Protein 2AWF (pdb70)

CATH classification: 3.10.110.10

B-factor: mean 49.81, std 14.08, range [24.81, 93.18]

Secondary structure (DSSP, 8-state):
-PPPTTHHHHHHHHHHHHHS--TTEEEEESSTT-TTEEEEEEEPPTTSTTTT-EEEEEEE--TTTTSS--EEEE-S----TTB-TT-BB--GGGS---TTS--TT--HHHHHHHHHHHHS--

Radius of gyration: 14.14 Å; Cα contacts (8 Å, |Δi|>4): 198; chains: 1; bounding box: 36×32×32 Å

InterPro domains:
  IPR000608 Ubiquitin-conjugating (UBC), catalytic core domain [PF00179] (10-160)
  IPR000608 Ubiquitin-conjugating (UBC), catalytic core domain [PS50127] (5-166)
  IPR016135 Ubiquitin-conjugating enzyme/RWD-like [G3DSA:3.10.110.10] (4-167)
  IPR016135 Ubiquitin-conjugating enzyme/RWD-like [SSF54495] (8-164)
  IPR023313 Ubiquitin-conjugating enzyme, active site [PS00183] (79-94)
  IPR050113 Ubiquitin-conjugating enzyme E2-like [PTHR24067] (7-165)

Foldseek 3Di:
DDDLPCQVVLVVLLVVCVVPPDPFKDKDAPDPVDSFKMKMKGAQDPPFPRHVHIWIKIWGHDSPPPVAGTWIFTPPDDDAPQADPRRTGRAQCRDDDVSNHPDRPDGVVSVVVRVNVRSVPD

Nearest PDB structures (foldseek):
  2awf-assembly1_A  TM=1.008E+00  e=8.455E-27  Homo sapiens
  6d68-assembly1_A  TM=9.525E-01  e=4.575E-20  Homo sapiens
  5knl-assembly2_F  TM=9.518E-01  e=1.415E-16  Schizosaccharomyces pombe 972h-
  4jqu-assembly1_A  TM=9.405E-01  e=3.481E-14  Saccharomyces cerevisiae S288C
  4lad-assembly1_A  TM=9.567E-01  e=7.440E-14  Homo sapiens

Structure (mmCIF, N/CA/C/O backbone):
data_2AWF
#
_entry.id   2AWF
#
_cell.length_a   59.444
_cell.length_b   59.444
_cell.length_c   186.812
_cell.angle_alpha   90.00
_cell.angle_beta   90.00
_cell.angle_gamma   120.00
#
_symmetry.space_group_name_H-M   'P 61 2 2'
#
loop_
_entity.id
_entity.type
_entity.pdbx_description
1 polymer 'Ubiquitin-conjugating enzyme E2 G1'
2 water water
#
loop_
_atom_site.group_PDB
_atom_site.id
_atom_site.type_symbol
_atom_site.label_atom_id
_atom_site.label_alt_id
_atom_site.label_comp_id
_atom_site.label_asym_id
_atom_site.label_entity_id
_atom_site.label_seq_id
_atom_site.pdbx_PDB_ins_code
_atom_site.Cartn_x
_atom_site.Cartn_y
_atom_site.Cartn_z
_atom_site.occupancy
_atom_site.B_iso_or_equiv
_atom_site.auth_seq_id
_atom_site.auth_comp_id
_atom_site.auth_asym_id
_atom_site.auth_atom_id
_atom_site.pdbx_PDB_model_num
ATOM 1 N N . GLY A 1 13 ? 18.838 39.032 -4.507 1.00 72.30 1 GLY A N 1
ATOM 2 C CA . GLY A 1 13 ? 17.765 38.161 -3.940 1.00 71.83 1 GLY A CA 1
ATOM 3 C C . GLY A 1 13 ? 17.858 36.718 -4.414 1.00 70.40 1 GLY A C 1
ATOM 4 O O . GLY A 1 13 ? 17.568 36.424 -5.576 1.00 71.64 1 GLY A O 1
ATOM 5 N N . LEU A 1 14 ? 18.267 35.816 -3.521 1.00 67.93 2 LEU A N 1
ATOM 6 C CA . LEU A 1 14 ? 18.260 34.381 -3.829 1.00 64.58 2 LEU A CA 1
ATOM 7 C C . LEU A 1 14 ? 17.021 33.705 -3.190 1.00 62.19 2 LEU A C 1
ATOM 8 O O . LEU A 1 14 ? 16.865 33.712 -1.964 1.00 62.27 2 LEU A O 1
ATOM 13 N N . VAL A 1 15 ? 16.145 33.152 -4.032 1.00 56.03 3 VAL A N 1
ATOM 14 C CA . VAL A 1 15 ? 14.873 32.542 -3.602 1.00 49.58 3 VAL A CA 1
ATOM 15 C C . VAL A 1 15 ? 15.045 31.076 -3.168 1.00 45.57 3 VAL A C 1
ATOM 16 O O . VAL A 1 15 ? 15.496 30.249 -3.967 1.00 44.19 3 VAL A O 1
ATOM 20 N N . PRO A 1 16 ? 14.665 30.733 -1.919 1.00 42.87 4 PRO A N 1
ATOM 21 C CA . PRO A 1 16 ? 14.730 29.331 -1.511 1.00 39.15 4 PRO A CA 1
ATOM 22 C C . PRO A 1 16 ? 13.915 28.471 -2.470 1.00 39.96 4 PRO A C 1
ATOM 23 O O . PRO A 1 16 ? 12.855 28.888 -2.937 1.00 40.91 4 PRO A O 1
ATOM 27 N N . ARG A 1 17 ? 14.420 27.293 -2.769 1.00 40.91 5 ARG A N 1
ATOM 28 C CA . ARG A 1 17 ? 13.941 26.498 -3.893 1.00 45.21 5 ARG A CA 1
ATOM 29 C C . ARG A 1 17 ? 12.462 26.116 -3.722 1.00 47.27 5 ARG A C 1
ATOM 30 O O . ARG A 1 17 ? 11.682 26.208 -4.682 1.00 47.83 5 ARG A O 1
ATOM 38 N N . GLY A 1 18 ? 12.084 25.729 -2.500 1.00 44.54 6 GLY A N 1
ATOM 39 C CA . GLY A 1 18 ? 10.737 25.233 -2.219 1.00 45.60 6 GLY A CA 1
ATOM 40 C C . GLY A 1 18 ? 9.660 26.318 -2.226 1.00 46.98 6 GLY A C 1
ATOM 41 O O . GLY A 1 18 ? 8.483 26.015 -1.989 1.00 44.53 6 GLY A O 1
ATOM 42 N N . SER A 1 19 ? 10.058 27.568 -2.524 1.00 44.84 7 SER A N 1
ATOM 43 C CA . SER A 1 19 ? 9.180 28.745 -2.438 1.00 43.91 7 SER A CA 1
ATOM 44 C C . SER A 1 19 ? 7.994 28.624 -3.360 1.00 44.03 7 SER A C 1
ATOM 45 O O . SER A 1 19 ? 6.877 29.008 -2.985 1.00 41.58 7 SER A O 1
ATOM 48 N N . LEU A 1 20 ? 8.244 28.139 -4.573 1.00 42.22 8 LEU A N 1
ATOM 49 C CA . LEU A 1 20 ? 7.186 28.041 -5.586 1.00 46.21 8 LEU A CA 1
ATOM 50 C C . LEU A 1 20 ? 6.158 27.009 -5.139 1.00 43.42 8 LEU A C 1
ATOM 51 O O . LEU A 1 20 ? 4.973 27.259 -5.259 1.00 44.01 8 LEU A O 1
ATOM 56 N N . LEU A 1 21 ? 6.629 25.878 -4.612 1.00 41.23 9 LEU A N 1
ATOM 57 C CA . LEU A 1 21 ? 5.751 24.821 -4.080 1.00 44.36 9 LEU A CA 1
ATOM 58 C C . LEU A 1 21 ? 4.853 25.347 -2.976 1.00 41.97 9 LEU A C 1
ATOM 59 O O . LEU A 1 21 ? 3.647 25.152 -3.016 1.00 41.39 9 LEU A O 1
ATOM 64 N N . LEU A 1 22 ? 5.479 25.989 -1.988 1.00 40.11 10 LEU A N 1
ATOM 65 C CA . LEU A 1 22 ? 4.799 26.553 -0.829 1.00 38.08 10 LEU A CA 1
ATOM 66 C C . LEU A 1 22 ? 3.802 27.627 -1.215 1.00 39.84 10 LEU A C 1
ATOM 67 O O . LEU A 1 22 ? 2.699 27.649 -0.667 1.00 38.65 10 LEU A O 1
ATOM 72 N N . ARG A 1 23 ? 4.178 28.527 -2.128 1.00 38.09 11 ARG A N 1
ATOM 73 C CA . ARG A 1 23 ? 3.256 29.539 -2.623 1.00 42.78 11 ARG A CA 1
ATOM 74 C C . ARG A 1 23 ? 2.052 28.889 -3.306 1.00 42.11 11 ARG A C 1
ATOM 75 O O . ARG A 1 23 ? 0.928 29.368 -3.143 1.00 39.83 11 ARG A O 1
ATOM 83 N N . ARG A 1 24 ? 2.286 27.826 -4.086 1.00 41.18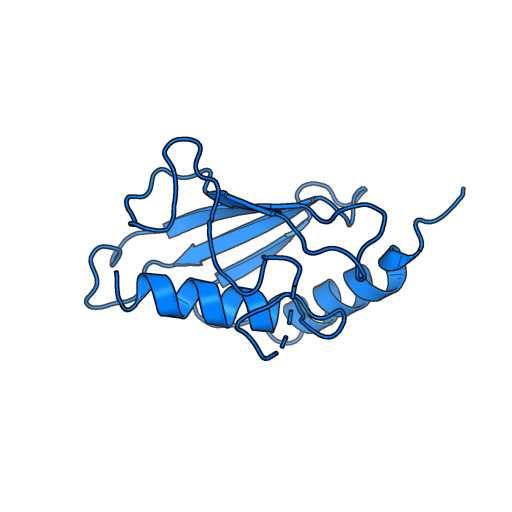 12 ARG A N 1
ATOM 84 C CA . ARG A 1 24 ? 1.176 27.167 -4.796 1.00 44.92 12 ARG A CA 1
ATOM 85 C C . ARG A 1 24 ? 0.225 26.550 -3.781 1.00 44.51 12 ARG A C 1
ATOM 86 O O . ARG A 1 24 ? -0.981 26.750 -3.875 1.00 42.89 12 ARG A O 1
ATOM 94 N N . GLN A 1 25 ? 0.781 25.839 -2.792 1.00 42.89 13 GLN A N 1
ATOM 95 C CA . GLN A 1 25 ? -0.022 25.258 -1.714 1.00 42.55 13 GLN A CA 1
ATOM 96 C C . GLN A 1 25 ? -0.833 26.281 -0.960 1.00 41.15 13 GLN A C 1
ATOM 97 O O . GLN A 1 25 ? -2.016 26.093 -0.694 1.00 43.50 13 GLN A O 1
ATOM 103 N N . LEU A 1 26 ? -0.203 27.372 -0.589 1.00 39.84 14 LEU A N 1
ATOM 104 C CA . LEU A 1 26 ? -0.903 28.423 0.119 1.00 43.84 14 LEU A CA 1
ATOM 105 C C . LEU A 1 26 ? -2.090 28.938 -0.731 1.00 44.95 14 LEU A C 1
ATOM 106 O O . LEU A 1 26 ? -3.209 29.062 -0.226 1.00 44.12 14 LEU A O 1
ATOM 111 N N . ALA A 1 27 ? -1.844 29.205 -2.015 1.00 43.53 15 ALA A N 1
ATOM 112 C CA . ALA A 1 27 ? -2.900 29.671 -2.921 1.00 46.68 15 ALA A CA 1
ATOM 113 C C . ALA A 1 27 ? -3.992 28.618 -3.125 1.00 47.83 15 ALA A C 1
ATOM 114 O O . ALA A 1 27 ? -5.174 28.954 -3.084 1.00 49.76 15 ALA A O 1
ATOM 116 N N . GLU A 1 28 ? -3.608 27.362 -3.337 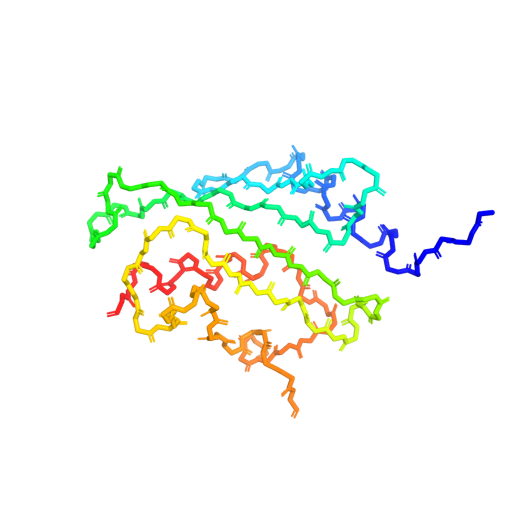1.00 46.71 16 GLU A N 1
ATOM 117 C CA . GLU A 1 28 ? -4.573 26.291 -3.502 1.00 51.75 16 GLU A CA 1
ATOM 118 C C . GLU A 1 28 ? -5.459 26.212 -2.258 1.00 51.90 16 GLU A C 1
ATOM 119 O O . GLU A 1 28 ? -6.683 26.160 -2.395 1.00 53.11 16 GLU A O 1
ATOM 125 N N . LEU A 1 29 ? -4.850 26.273 -1.062 1.00 47.68 17 LEU A N 1
ATOM 126 C CA . LEU A 1 29 ? -5.575 26.294 0.215 1.00 48.07 17 LEU A CA 1
ATOM 127 C C . LEU A 1 29 ? -6.520 27.454 0.341 1.00 47.19 17 LEU A C 1
ATOM 128 O O . LEU A 1 29 ? -7.657 27.268 0.796 1.00 46.97 17 LEU A O 1
ATOM 133 N N . ASN A 1 30 ? -6.062 28.640 -0.051 1.00 44.82 18 ASN A N 1
ATOM 134 C CA . ASN A 1 30 ? -6.903 29.834 -0.008 1.00 47.44 18 ASN A CA 1
ATOM 135 C C . ASN A 1 30 ? -8.117 29.815 -0.960 1.00 49.36 18 ASN A C 1
ATOM 136 O O . ASN A 1 30 ? -9.156 30.416 -0.671 1.00 48.81 18 ASN A O 1
ATOM 141 N N . LYS A 1 31 ? -7.972 29.108 -2.077 1.00 49.79 19 LYS A N 1
ATOM 142 C CA . LYS A 1 31 ? -9.015 29.010 -3.096 1.00 51.87 19 LYS A CA 1
ATOM 143 C C . LYS A 1 31 ? -9.936 27.828 -2.844 1.00 50.34 19 LYS A C 1
ATOM 144 O O . LYS A 1 31 ? -11.032 27.752 -3.406 1.00 54.13 19 LYS A O 1
ATOM 150 N N . ASN A 1 32 ? -9.498 26.934 -1.969 1.00 46.25 20 ASN A N 1
ATOM 151 C CA . ASN A 1 32 ? -10.280 25.799 -1.519 1.00 46.27 20 ASN A CA 1
ATOM 152 C C . ASN A 1 32 ? -10.345 25.732 -0.007 1.00 44.89 20 ASN A C 1
ATOM 153 O O . ASN A 1 32 ? -9.867 24.779 0.583 1.00 45.33 20 ASN A O 1
ATOM 158 N N . PRO A 1 33 ? -11.004 26.709 0.625 1.00 46.52 21 PRO A N 1
ATOM 159 C CA . PRO A 1 33 ? -11.031 26.682 2.079 1.00 44.26 21 PRO A CA 1
ATOM 160 C C . PRO A 1 33 ? -11.731 25.426 2.623 1.00 44.97 21 PRO A C 1
ATOM 161 O O . PRO A 1 33 ? -12.666 24.861 2.012 1.00 42.29 21 PRO A O 1
ATOM 165 N N . VAL A 1 34 ? -11.243 24.985 3.770 1.00 41.20 22 VAL A N 1
ATOM 166 C CA . VAL A 1 34 ? -11.651 23.746 4.338 1.00 42.38 22 VAL A CA 1
ATOM 167 C C . VAL A 1 34 ? -12.368 23.971 5.654 1.00 43.33 22 VAL A C 1
ATOM 168 O O . VAL A 1 34 ? -12.035 24.893 6.421 1.00 43.85 22 VAL A O 1
ATOM 172 N N . GLU A 1 35 ? -13.353 23.131 5.926 1.00 39.82 23 GLU A N 1
ATOM 173 C CA . GLU A 1 35 ? -14.011 23.115 7.209 1.00 41.02 23 GLU A CA 1
ATOM 174 C C . GLU A 1 35 ? -13.043 22.690 8.333 1.00 42.61 23 GLU A C 1
ATOM 175 O O . GLU A 1 35 ? -12.342 21.687 8.228 1.00 41.80 23 GLU A O 1
ATOM 181 N N . GLY A 1 36 ? -13.009 23.442 9.423 1.00 43.97 24 GLY A N 1
ATOM 182 C CA . GLY A 1 36 ? -12.262 22.933 10.572 1.00 45.70 24 GLY A CA 1
ATOM 183 C C . GLY A 1 36 ? -10.803 23.374 10.719 1.00 43.57 24 GLY A C 1
ATOM 184 O O . GLY A 1 36 ?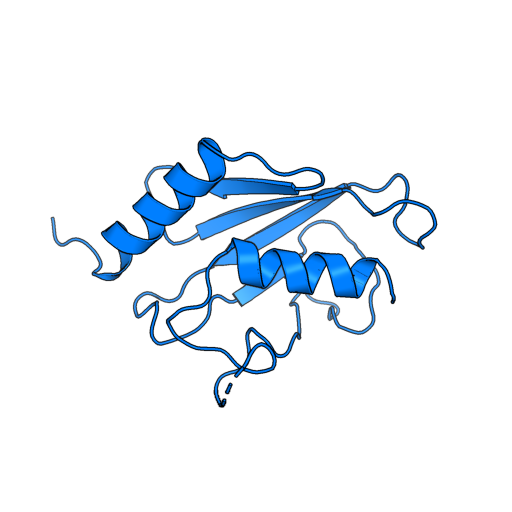 -10.172 23.053 11.729 1.00 41.41 24 GLY A O 1
ATOM 185 N N . PHE A 1 37 ? -10.269 24.083 9.733 1.00 39.17 25 PHE A N 1
ATOM 186 C CA . PHE A 1 37 ? -8.938 24.676 9.884 1.00 39.28 25 PHE A CA 1
ATOM 187 C C . PHE A 1 37 ? -8.735 25.804 8.917 1.00 38.07 25 PHE A C 1
ATOM 188 O O . PHE A 1 37 ? -9.386 25.813 7.884 1.00 33.86 25 PHE A O 1
ATOM 196 N N . SER A 1 38 ? -7.880 26.776 9.293 1.00 31.87 26 SER A N 1
ATOM 197 C CA . SER A 1 38 ? -7.319 27.768 8.367 1.00 32.72 26 SER A CA 1
ATOM 198 C C . SER A 1 38 ? -5.790 27.743 8.482 1.00 34.54 26 SER A C 1
ATOM 199 O O . SER A 1 38 ? -5.244 27.578 9.583 1.00 32.61 26 SER A O 1
ATOM 202 N N . ALA A 1 39 ? -5.120 27.955 7.356 1.00 33.77 27 ALA A N 1
ATOM 203 C CA . ALA A 1 39 ? -3.632 27.934 7.281 1.00 37.02 27 ALA A CA 1
ATOM 204 C C . ALA A 1 39 ? -3.200 29.216 6.635 1.00 37.90 27 ALA A C 1
ATOM 205 O O . ALA A 1 39 ? -3.876 29.716 5.732 1.00 38.04 27 ALA A O 1
ATOM 207 N N . GLY A 1 40 ? -2.122 29.799 7.154 1.00 35.01 28 GLY A N 1
ATOM 208 C CA . GLY A 1 40 ? -1.546 30.981 6.543 1.00 38.94 28 GLY A CA 1
ATOM 209 C C . GLY A 1 40 ? -0.122 31.203 7.024 1.00 36.26 28 GLY A C 1
ATOM 210 O O . GLY A 1 40 ? 0.366 30.464 7.891 1.00 34.35 28 GLY A O 1
ATOM 211 N N . LEU A 1 41 ? 0.521 32.219 6.470 1.00 34.96 29 LEU A N 1
ATOM 212 C CA . LEU A 1 41 ? 1.861 32.618 6.919 1.00 37.94 29 LEU A CA 1
ATOM 213 C C . LEU A 1 41 ? 1.803 33.446 8.192 1.00 40.51 29 LEU A C 1
ATOM 214 O O . LEU A 1 41 ? 0.898 34.276 8.371 1.00 41.97 29 LEU A O 1
ATOM 219 N N . ILE A 1 42 ? 2.755 33.212 9.086 1.00 39.21 30 ILE A N 1
ATOM 220 C CA . ILE A 1 42 ? 2.852 34.018 10.294 1.00 42.34 30 ILE A CA 1
ATOM 221 C C . ILE A 1 42 ? 3.277 35.420 9.829 1.00 48.59 30 ILE A C 1
ATOM 222 O O . ILE A 1 42 ? 2.794 36.438 10.342 1.00 49.04 30 ILE A O 1
ATOM 227 N N . ASP A 1 43 ? 4.142 35.454 8.813 1.00 49.28 31 ASP A N 1
ATOM 228 C CA . ASP A 1 43 ? 4.748 36.688 8.315 1.00 52.82 31 ASP A CA 1
ATOM 229 C C . ASP A 1 43 ? 4.810 36.581 6.797 1.00 52.43 31 ASP A C 1
ATOM 230 O O . ASP A 1 43 ? 5.415 35.649 6.279 1.00 51.37 31 ASP A O 1
ATOM 235 N N . ASP A 1 44 ? 4.184 37.505 6.075 1.00 53.22 32 ASP A N 1
ATOM 236 C CA . ASP A 1 44 ? 4.168 37.429 4.598 1.00 57.97 32 ASP A CA 1
ATOM 237 C C . ASP A 1 44 ? 5.543 37.375 3.927 1.00 57.68 32 ASP A C 1
ATOM 238 O O . ASP A 1 44 ? 5.660 36.952 2.778 1.00 58.09 32 ASP A O 1
ATOM 243 N N . ASN A 1 45 ? 6.571 37.811 4.647 1.00 58.71 33 ASN A N 1
ATOM 244 C CA . ASN A 1 45 ? 7.937 37.805 4.155 1.00 60.06 33 ASN A CA 1
ATOM 245 C C . ASN A 1 45 ? 8.487 36.407 4.118 1.00 58.81 33 ASN A C 1
ATOM 246 O O . ASN A 1 45 ? 9.536 36.177 3.511 1.00 58.40 33 ASN A O 1
ATOM 251 N N . ASP A 1 46 ? 7.791 35.473 4.777 1.00 54.12 34 ASP A N 1
ATOM 252 C CA . ASP A 1 46 ? 8.387 34.174 5.069 1.00 49.01 34 ASP A CA 1
ATOM 253 C C . ASP A 1 46 ? 7.486 32.971 4.832 1.00 46.52 34 ASP A C 1
ATOM 254 O O . ASP A 1 46 ? 6.622 32.675 5.650 1.00 40.91 34 ASP A O 1
ATOM 259 N N . LEU A 1 47 ? 7.747 32.273 3.730 1.00 39.96 35 LEU A N 1
ATOM 260 C CA . LEU A 1 47 ? 6.916 31.210 3.251 1.00 39.10 35 LEU A CA 1
ATOM 261 C C . LEU A 1 47 ? 7.098 29.939 4.051 1.00 36.37 35 LEU A C 1
ATOM 262 O O . LEU A 1 47 ? 6.331 28.991 3.873 1.00 34.34 35 LEU A O 1
ATOM 267 N N . TYR A 1 48 ? 8.130 29.903 4.907 1.00 32.79 36 TYR A N 1
ATOM 268 C CA . TYR A 1 48 ? 8.555 28.668 5.601 1.00 33.11 36 TYR A CA 1
ATOM 269 C C . TYR A 1 48 ? 7.937 28.485 7.005 1.00 33.86 36 TYR A C 1
ATOM 270 O O . TYR A 1 48 ? 8.029 27.408 7.597 1.00 33.56 36 TYR A O 1
ATOM 279 N N . ARG A 1 49 ? 7.285 29.539 7.491 1.00 33.33 37 ARG A N 1
ATOM 280 C CA . ARG A 1 49 ? 6.751 29.564 8.855 1.00 38.70 37 ARG A CA 1
ATOM 281 C C . ARG A 1 49 ? 5.233 29.824 8.798 1.00 35.68 37 ARG A C 1
ATOM 282 O O . ARG A 1 49 ? 4.790 30.964 8.619 1.00 32.68 37 ARG A O 1
ATOM 290 N N . TRP A 1 50 ? 4.456 28.743 8.910 1.00 32.56 38 TRP A N 1
ATOM 291 C CA . TRP A 1 50 ? 3.017 28.824 8.778 1.00 31.13 38 TRP A CA 1
ATOM 292 C C . TRP A 1 50 ? 2.367 28.721 10.129 1.00 30.38 38 TRP A C 1
ATOM 293 O O . TRP A 1 50 ? 2.939 28.152 11.062 1.00 29.05 38 TRP A O 1
ATOM 304 N N . GLU A 1 51 ? 1.139 29.211 10.215 1.00 28.97 39 GLU A N 1
ATOM 305 C CA . GLU A 1 51 ? 0.334 28.921 11.388 1.00 31.62 39 GLU A CA 1
ATOM 306 C C . GLU A 1 51 ? -0.953 28.287 10.883 1.00 30.17 39 GLU A C 1
ATOM 307 O O . GLU A 1 51 ? -1.415 28.597 9.792 1.00 29.40 39 GLU A O 1
ATOM 313 N N . VAL A 1 52 ? -1.498 27.376 11.668 1.00 31.35 40 VAL A N 1
ATOM 314 C CA . VAL A 1 52 ? -2.709 26.657 11.292 1.00 31.40 40 VAL A CA 1
ATOM 315 C C . VAL A 1 52 ? -3.660 26.826 12.475 1.00 29.66 40 VAL A C 1
ATOM 316 O O . VAL A 1 52 ? -3.251 26.657 13.634 1.00 28.48 40 VAL A O 1
ATOM 320 N N . LEU A 1 53 ? -4.889 27.223 12.199 1.00 28.51 41 LEU A N 1
ATOM 321 C CA . LEU A 1 53 ? -5.898 27.294 13.252 1.00 26.96 41 LEU A CA 1
ATOM 322 C C . LEU A 1 53 ? -6.776 26.067 13.114 1.00 27.13 41 LEU A C 1
ATOM 323 O O . LEU A 1 53 ? -7.287 25.791 12.039 1.00 28.22 41 LEU A O 1
ATOM 328 N N . ILE A 1 54 ? -7.014 25.370 14.195 1.00 26.99 42 ILE A N 1
ATOM 329 C CA . ILE A 1 54 ? -7.741 24.095 14.100 1.00 30.15 42 ILE A CA 1
ATOM 330 C C . ILE A 1 54 ? -8.926 24.078 15.067 1.00 30.56 42 ILE A C 1
ATOM 331 O O . ILE A 1 54 ? -8.759 24.338 16.257 1.00 28.58 42 ILE A O 1
ATOM 336 N N . ILE A 1 55 ? -10.106 23.763 14.565 1.00 32.06 43 ILE A N 1
ATOM 337 C CA . ILE A 1 55 ? -11.305 23.651 15.400 1.00 36.14 43 ILE A CA 1
ATOM 338 C C . ILE A 1 55 ? -11.350 22.258 15.984 1.00 37.83 43 ILE A C 1
ATOM 339 O O . ILE A 1 55 ? -11.235 21.269 15.246 1.00 37.38 43 ILE A O 1
ATOM 344 N N . GLY A 1 56 ? -11.531 22.177 17.300 1.00 36.33 44 GLY A N 1
ATOM 345 C CA . GLY A 1 56 ? -11.722 20.909 17.978 1.00 39.86 44 GLY A CA 1
ATOM 346 C C . GLY A 1 56 ? -12.979 20.212 17.416 1.00 43.23 44 GLY A C 1
ATOM 347 O O . GLY A 1 56 ? -14.054 20.830 17.339 1.00 40.80 44 GLY A O 1
ATOM 348 N N . PRO A 1 57 ? -12.834 18.953 16.963 1.00 43.48 45 PRO A N 1
ATOM 349 C CA . PRO A 1 57 ? -13.960 18.231 16.322 1.00 47.67 45 PRO A CA 1
ATOM 350 C C . PRO A 1 57 ? -15.121 17.937 17.282 1.00 48.86 45 PRO A C 1
ATOM 351 O O . PRO A 1 57 ? -14.898 17.745 18.485 1.00 45.00 45 PRO A O 1
ATOM 355 N N . PRO A 1 58 ? -16.366 17.929 16.767 1.00 54.55 46 PRO A N 1
ATOM 356 C CA . PRO A 1 58 ? -17.523 17.571 17.615 1.00 56.76 46 PRO A CA 1
ATOM 357 C C . PRO A 1 58 ? -17.457 16.148 18.232 1.00 58.49 46 PRO A C 1
ATOM 358 O O . PRO A 1 58 ? -16.762 15.271 17.721 1.00 58.45 46 PRO A O 1
ATOM 362 N N . ASP A 1 59 ? -18.134 15.964 19.365 1.00 60.98 47 ASP A N 1
ATOM 363 C CA . ASP A 1 59 ? -18.176 14.683 20.084 1.00 62.72 47 ASP A CA 1
ATOM 364 C C . ASP A 1 59 ? -16.779 14.113 20.378 1.00 61.29 47 ASP A C 1
ATOM 365 O O . ASP A 1 59 ? -16.571 12.889 20.349 1.00 61.38 47 ASP A O 1
ATOM 370 N N . THR A 1 60 ? -15.830 15.013 20.657 1.00 58.02 48 THR A N 1
ATOM 371 C CA . THR A 1 60 ? -14.513 14.626 21.139 1.00 53.75 48 THR A CA 1
ATOM 372 C C . THR A 1 60 ? -14.174 15.430 22.375 1.00 52.97 48 THR A C 1
ATOM 373 O O . THR A 1 60 ? -14.844 16.386 22.709 1.00 53.54 48 THR A O 1
ATOM 377 N N . LEU A 1 61 ? -13.124 15.007 23.048 1.00 51.95 49 LEU A N 1
ATOM 378 C CA . LEU A 1 61 ? -12.410 15.776 24.055 1.00 52.52 49 LEU A CA 1
ATOM 379 C C . LEU A 1 61 ? -12.260 17.284 23.744 1.00 50.97 49 LEU A C 1
ATOM 380 O O . LEU A 1 61 ? -12.161 18.101 24.674 1.00 50.35 49 LEU A O 1
ATOM 385 N N . TYR A 1 62 ? -12.226 17.639 22.448 1.00 45.92 50 TYR A N 1
ATOM 386 C CA . TYR A 1 62 ? -11.761 18.972 21.997 1.00 42.67 50 TYR A CA 1
ATOM 387 C C . TYR A 1 62 ? -12.903 19.836 21.545 1.00 42.21 50 TYR A C 1
ATOM 388 O O . TYR A 1 62 ? -12.704 20.981 21.151 1.00 37.14 50 TYR A O 1
ATOM 397 N N . GLU A 1 63 ? -14.111 19.279 21.574 1.00 41.63 51 GLU A N 1
ATOM 398 C CA . GLU A 1 63 ? -15.245 20.009 21.086 1.00 43.05 51 GLU A CA 1
ATOM 399 C C . GLU A 1 63 ? -15.384 21.312 21.874 1.00 40.25 51 GLU A C 1
ATOM 400 O O . GLU A 1 63 ? -15.151 21.328 23.095 1.00 44.78 51 GLU A O 1
ATOM 406 N N . GLY A 1 64 ? -15.740 22.384 21.184 1.00 38.84 52 GLY A N 1
ATOM 407 C CA . GLY A 1 64 ? -15.752 23.730 21.775 1.00 43.34 52 GLY A CA 1
ATOM 408 C C . GLY A 1 64 ? -14.393 24.432 21.740 1.00 46.16 52 GLY A C 1
ATOM 409 O O . GLY A 1 64 ? -14.323 25.667 21.860 1.00 45.26 52 GLY A O 1
ATOM 410 N N . GLY A 1 65 ? -13.319 23.648 21.597 1.00 44.65 53 GLY A N 1
ATOM 411 C CA . GLY A 1 65 ? -11.952 24.186 21.500 1.00 41.33 53 GLY A CA 1
ATOM 412 C C . GLY A 1 65 ? -11.528 24.737 20.140 1.00 39.04 53 GLY A C 1
ATOM 413 O O . GLY A 1 65 ? -12.072 24.379 19.091 1.00 37.92 53 GLY A O 1
ATOM 414 N N . VAL A 1 66 ? -10.535 25.619 20.157 1.00 36.25 54 VAL A N 1
ATOM 415 C CA . VAL A 1 66 ? -9.926 26.132 18.940 1.00 34.38 54 VAL A CA 1
ATOM 416 C C . VAL A 1 66 ? -8.442 26.279 19.286 1.00 36.67 54 VAL A C 1
ATOM 417 O O . VAL A 1 66 ? -8.102 26.645 20.427 1.00 36.37 54 VAL A O 1
ATOM 421 N N . PHE A 1 67 ? -7.568 25.896 18.353 1.00 33.68 55 PHE A N 1
ATOM 422 C CA . PHE A 1 67 ? -6.137 25.683 18.661 1.00 32.63 55 PHE A CA 1
ATOM 423 C C . PHE A 1 67 ? -5.267 26.282 17.577 1.00 34.75 55 PHE A C 1
ATOM 424 O O . PHE A 1 67 ? -5.571 26.132 16.396 1.00 35.88 55 PHE A O 1
ATOM 432 N N . LYS A 1 68 ? -4.177 26.934 17.977 1.00 33.46 56 LYS A N 1
ATOM 433 C CA . LYS A 1 68 ? -3.185 27.452 17.028 1.00 32.79 56 LYS A CA 1
ATOM 434 C C . LYS A 1 68 ? -1.989 26.519 17.070 1.00 30.68 56 LYS A C 1
ATOM 435 O O . LYS A 1 68 ? -1.501 26.162 18.152 1.00 29.66 56 LYS A O 1
ATOM 441 N N . ALA A 1 69 ? -1.527 26.121 15.890 1.00 29.49 57 ALA A N 1
ATOM 442 C CA . ALA A 1 69 ? -0.276 25.333 15.799 1.00 29.61 57 ALA A CA 1
ATOM 443 C C . ALA A 1 69 ? 0.629 26.045 14.833 1.00 30.04 57 ALA A C 1
ATOM 444 O O . ALA A 1 69 ? 0.166 26.806 14.009 1.00 30.81 57 ALA A O 1
ATOM 446 N N . HIS A 1 70 ? 1.934 25.815 14.953 1.00 31.16 58 HIS A N 1
ATOM 447 C CA . HIS A 1 70 ? 2.881 26.371 13.981 1.00 31.49 58 HIS A CA 1
ATOM 448 C C . HIS A 1 70 ? 3.358 25.236 13.127 1.00 31.42 58 HIS A C 1
ATOM 449 O O . HIS A 1 70 ? 3.614 24.172 13.643 1.00 33.76 58 HIS A O 1
ATOM 456 N N . LEU A 1 71 ? 3.450 25.454 11.829 1.00 31.45 59 LEU A N 1
ATOM 457 C CA . LEU A 1 71 ? 3.941 24.412 10.908 1.00 33.31 59 LEU A CA 1
ATOM 458 C C . LEU A 1 71 ? 5.181 25.025 10.239 1.00 31.90 59 LEU A C 1
ATOM 459 O O . LEU A 1 71 ? 5.065 26.022 9.575 1.00 29.28 59 LEU A O 1
ATOM 464 N N . THR A 1 72 ? 6.363 24.467 10.487 1.00 32.80 60 THR A N 1
ATOM 465 C CA . THR A 1 72 ? 7.597 25.140 10.060 1.00 32.75 60 THR A CA 1
ATOM 466 C C . THR A 1 72 ? 8.334 24.243 9.075 1.00 31.78 60 THR A C 1
ATOM 467 O O . THR A 1 72 ? 8.655 23.091 9.396 1.00 32.29 60 THR A O 1
ATOM 471 N N . PHE A 1 73 ? 8.510 24.743 7.855 1.00 31.93 61 PHE A N 1
ATOM 472 C CA . PHE A 1 73 ? 9.098 23.944 6.789 1.00 33.09 61 PHE A CA 1
ATOM 473 C C . PHE A 1 73 ? 10.638 24.107 6.774 1.00 36.26 61 PHE A C 1
ATOM 474 O O . PHE A 1 73 ? 11.153 25.210 6.928 1.00 37.66 61 PHE A O 1
ATOM 482 N N . PRO A 1 74 ? 11.369 23.000 6.624 1.00 37.50 62 PRO A N 1
ATOM 483 C CA . PRO A 1 74 ? 12.847 23.064 6.528 1.00 39.95 62 PRO A CA 1
ATOM 484 C C . PRO A 1 74 ? 13.236 23.680 5.181 1.00 40.31 62 PRO A C 1
ATOM 485 O O . PRO A 1 74 ? 12.548 23.437 4.203 1.00 42.27 62 PRO A O 1
ATOM 489 N N . LYS A 1 75 ? 14.302 24.472 5.122 1.00 42.20 63 LYS A N 1
ATOM 490 C CA . LYS A 1 75 ? 14.760 25.072 3.853 1.00 41.71 63 LYS A CA 1
ATOM 491 C C . LYS A 1 75 ? 15.017 24.097 2.682 1.00 41.43 63 LYS A C 1
ATOM 492 O O . LYS A 1 75 ? 15.044 24.527 1.540 1.00 43.01 63 LYS A O 1
ATOM 498 N N . ASP A 1 76 ? 15.167 22.808 2.955 1.00 40.71 64 ASP A N 1
ATOM 499 C CA . ASP A 1 76 ? 15.230 21.803 1.897 1.00 45.29 64 ASP A CA 1
ATOM 500 C C . ASP A 1 76 ? 13.925 21.038 1.651 1.00 45.63 64 ASP A C 1
ATOM 501 O O . ASP A 1 76 ? 13.911 19.962 1.064 1.00 45.95 64 ASP A O 1
ATOM 506 N N . TYR A 1 77 ? 12.811 21.605 2.082 1.00 43.35 65 TYR A N 1
ATOM 507 C CA . TYR A 1 77 ? 11.520 21.090 1.692 1.00 40.71 65 TYR A CA 1
ATOM 508 C C . TYR A 1 77 ? 11.403 21.140 0.160 1.00 42.37 65 TYR A C 1
ATOM 509 O O . TYR A 1 77 ? 11.870 22.105 -0.436 1.00 41.92 65 TYR A O 1
ATOM 518 N N . PRO A 1 78 ? 10.726 20.146 -0.473 1.00 43.77 66 PRO A N 1
ATOM 519 C CA . PRO A 1 78 ? 9.957 19.018 0.109 1.00 41.97 66 PRO A CA 1
ATOM 520 C C . PRO A 1 78 ? 10.662 17.690 0.400 1.00 44.35 66 PRO A C 1
ATOM 521 O O . PRO A 1 78 ? 9.979 16.694 0.654 1.00 41.65 66 PRO A O 1
ATOM 525 N N . LEU A 1 79 ? 11.991 17.670 0.419 1.00 46.18 67 LEU A N 1
ATOM 526 C CA . LEU A 1 79 ? 12.698 16.422 0.672 1.00 49.99 67 LEU A CA 1
ATOM 527 C C . LEU A 1 79 ? 12.625 16.051 2.136 1.00 50.42 67 LEU A C 1
ATOM 528 O O . LEU A 1 79 ? 12.645 14.876 2.478 1.00 52.68 67 LEU A O 1
ATOM 533 N N . ARG A 1 80 ? 12.575 17.056 3.003 1.00 49.80 68 ARG A N 1
ATOM 534 C CA . ARG A 1 80 ? 12.380 16.834 4.431 1.00 49.66 68 ARG A CA 1
ATOM 535 C C . ARG A 1 80 ? 10.997 17.385 4.864 1.00 48.16 68 ARG A C 1
ATOM 536 O O . ARG A 1 80 ? 10.507 18.368 4.280 1.00 45.60 68 ARG A O 1
ATOM 544 N N . PRO A 1 81 ? 10.355 16.739 5.863 1.00 46.49 69 PRO A N 1
ATOM 545 C CA . PRO A 1 81 ? 9.009 17.173 6.283 1.00 43.53 69 PRO A CA 1
ATOM 546 C C . PRO A 1 81 ? 8.976 18.458 7.133 1.00 42.28 69 PRO A C 1
ATOM 547 O O . PRO A 1 81 ? 9.977 18.828 7.765 1.00 40.28 69 PRO A O 1
ATOM 551 N N . PRO A 1 82 ? 7.811 19.152 7.162 1.00 38.24 70 PRO A N 1
ATOM 552 C CA . PRO A 1 82 ? 7.754 20.239 8.135 1.00 34.36 70 PRO A CA 1
ATOM 553 C C . PRO A 1 82 ? 7.672 19.665 9.559 1.00 35.16 70 PRO A C 1
ATOM 554 O O . PRO A 1 82 ? 7.400 18.477 9.739 1.00 34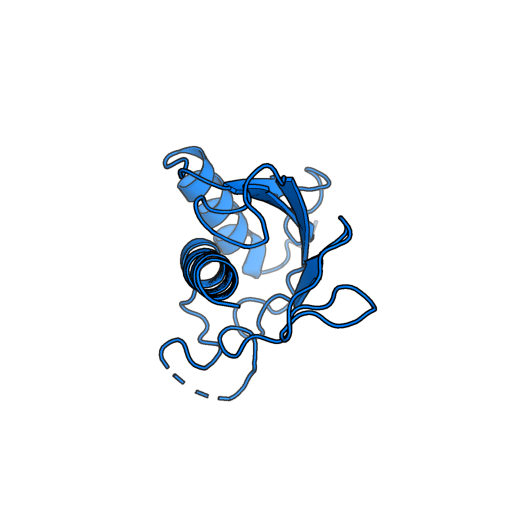.91 70 PRO A O 1
ATOM 558 N N . LYS A 1 83 ? 7.930 20.502 10.553 1.00 34.84 71 LYS A N 1
ATOM 559 C CA . LYS A 1 83 ? 7.662 20.154 11.942 1.00 38.56 71 LYS A CA 1
ATOM 560 C C . LYS A 1 83 ? 6.394 20.899 12.431 1.00 35.25 71 LYS A C 1
ATOM 561 O O . LYS A 1 83 ? 6.155 22.022 12.032 1.00 32.03 71 LYS A O 1
ATOM 567 N N . MET A 1 84 ? 5.601 20.262 13.290 1.00 34.65 72 MET A N 1
ATOM 568 C CA . MET A 1 84 ? 4.373 20.920 13.774 1.00 37.07 72 MET A CA 1
ATOM 569 C C . MET A 1 84 ? 4.395 21.027 15.290 1.00 37.32 72 MET A C 1
ATOM 570 O O . MET A 1 84 ? 4.783 20.083 15.971 1.00 38.41 72 MET A O 1
ATOM 575 N N . LYS A 1 85 ? 3.971 22.169 15.805 1.00 35.20 73 LYS A N 1
ATOM 576 C CA . LYS A 1 85 ? 3.963 22.393 17.238 1.00 38.32 73 LYS A CA 1
ATOM 577 C C . LYS A 1 85 ? 2.679 23.134 17.617 1.00 33.37 73 LYS A C 1
ATOM 578 O O . LYS A 1 85 ? 2.430 24.226 17.127 1.00 35.07 73 LYS A O 1
ATOM 584 N N . PHE A 1 86 ? 1.886 22.548 18.504 1.00 35.09 74 PHE A N 1
ATOM 585 C CA . PHE A 1 86 ? 0.743 23.293 19.056 1.00 34.57 74 PHE A CA 1
ATOM 586 C C . PHE A 1 86 ? 1.241 24.383 19.975 1.00 34.82 74 PHE A C 1
ATOM 587 O O . PHE A 1 86 ? 2.130 24.144 20.787 1.00 37.21 74 PHE A O 1
ATOM 595 N N . ILE A 1 87 ? 0.695 25.572 19.805 1.00 33.71 75 ILE A N 1
ATOM 596 C CA . ILE A 1 87 ? 0.965 26.728 20.648 1.00 37.35 75 ILE A CA 1
ATOM 597 C C . ILE A 1 87 ? -0.127 26.830 21.744 1.00 40.53 75 ILE A C 1
ATOM 598 O O . ILE A 1 87 ? 0.181 26.830 22.918 1.00 42.12 75 ILE A O 1
ATOM 603 N N . THR A 1 88 ? -1.398 26.846 21.352 1.00 40.88 76 THR A N 1
ATOM 604 C CA . THR A 1 88 ? -2.504 26.629 22.298 1.00 40.35 76 THR A CA 1
ATOM 605 C C . THR A 1 88 ? -2.308 25.337 23.069 1.00 42.02 76 THR A C 1
ATOM 606 O O . THR A 1 88 ? -1.974 24.313 22.476 1.00 41.08 76 THR A O 1
ATOM 610 N N . GLU A 1 89 ? -2.475 25.386 24.393 1.00 42.38 77 GLU A N 1
ATOM 611 C CA . GLU A 1 89 ? -2.435 24.176 25.237 1.00 45.16 77 GLU A CA 1
ATOM 612 C C . GLU A 1 89 ? -3.462 23.150 24.753 1.00 41.67 77 GLU A C 1
ATOM 613 O O . GLU A 1 89 ? -4.579 23.508 24.388 1.00 38.91 77 GLU A O 1
ATOM 619 N N . ILE A 1 90 ? -3.062 21.890 24.725 1.00 41.91 78 ILE A N 1
ATOM 620 C CA . ILE A 1 90 ? -3.910 20.803 24.281 1.00 43.16 78 ILE A CA 1
ATOM 621 C C . ILE A 1 90 ? -3.361 19.559 24.936 1.00 44.96 78 ILE A C 1
ATOM 622 O O . ILE A 1 90 ? -2.152 19.481 25.160 1.00 48.21 78 ILE A O 1
ATOM 627 N N . TRP A 1 91 ? -4.230 18.586 25.221 1.00 44.32 79 TRP A N 1
ATOM 628 C CA . TRP A 1 91 ? -3.783 17.302 25.721 1.00 43.84 79 TRP A CA 1
ATOM 629 C C . TRP A 1 91 ? -4.093 16.282 24.627 1.00 42.50 79 TRP A C 1
ATOM 630 O O . TRP A 1 91 ? -5.222 16.204 24.135 1.00 45.05 79 TRP A O 1
ATOM 641 N N . HIS A 1 92 ? -3.076 15.541 24.201 1.00 42.42 80 HIS A N 1
ATOM 642 C CA . HIS A 1 92 ? -3.242 14.452 23.221 1.00 45.27 80 HIS A CA 1
ATOM 643 C C . HIS A 1 92 ? -2.019 13.551 23.375 1.00 47.17 80 HIS A C 1
ATOM 644 O O . HIS A 1 92 ? -0.925 14.065 23.666 1.00 45.99 80 HIS A O 1
ATOM 651 N N . PRO A 1 93 ? -2.195 12.220 23.224 1.00 48.94 81 PRO A N 1
ATOM 652 C CA . PRO A 1 93 ? -1.060 11.296 23.335 1.00 52.25 81 PRO A CA 1
ATOM 653 C C . PRO A 1 93 ? 0.085 11.558 22.348 1.00 54.77 81 PRO A C 1
ATOM 654 O O . PRO A 1 93 ? 1.245 11.280 22.696 1.00 57.86 81 PRO A O 1
ATOM 658 N N . ASN A 1 94 ? -0.223 12.088 21.156 1.00 54.88 82 ASN A N 1
ATOM 659 C CA . ASN A 1 94 ? 0.794 12.356 20.104 1.00 52.31 82 ASN A CA 1
ATOM 660 C C . ASN A 1 94 ? 1.388 13.737 20.180 1.00 52.69 82 ASN A C 1
ATOM 661 O O . ASN A 1 94 ? 2.133 14.142 19.287 1.00 54.58 82 ASN A O 1
ATOM 666 N N . VAL A 1 95 ? 1.049 14.481 21.227 1.00 50.41 83 VAL A N 1
ATOM 667 C CA . VAL A 1 95 ? 1.540 15.823 21.374 1.00 49.55 83 VAL A CA 1
ATOM 668 C C . VAL A 1 95 ? 2.312 15.936 22.667 1.00 53.49 83 VAL A C 1
ATOM 669 O O . VAL A 1 95 ? 1.732 15.822 23.752 1.00 53.58 83 VAL A O 1
ATOM 673 N N . ASP A 1 96 ? 3.607 16.209 22.571 1.00 56.15 84 ASP A N 1
ATOM 674 C CA . ASP A 1 96 ? 4.389 16.298 23.785 1.00 59.85 84 ASP A CA 1
ATOM 675 C C . ASP A 1 96 ? 4.189 17.608 24.544 1.00 61.66 84 ASP A C 1
ATOM 676 O O . ASP A 1 96 ? 3.398 18.479 24.133 1.00 60.06 84 ASP A O 1
ATOM 681 N N . LYS A 1 97 ? 4.902 17.736 25.655 1.00 61.43 85 LYS A N 1
ATOM 682 C CA . LYS A 1 97 ? 4.675 18.789 26.625 1.00 62.43 85 LYS A CA 1
ATOM 683 C C . LYS A 1 97 ? 5.164 20.113 26.091 1.00 60.82 85 LYS A C 1
ATOM 684 O O . LYS A 1 97 ? 4.749 21.172 26.574 1.00 61.17 85 LYS A O 1
ATOM 690 N N . ASN A 1 98 ? 6.043 20.064 25.088 1.00 59.18 86 ASN A N 1
ATOM 691 C CA . ASN A 1 98 ? 6.491 21.293 24.405 1.00 60.14 86 ASN A CA 1
ATOM 692 C C . ASN A 1 98 ? 5.454 21.728 23.365 1.00 56.53 86 ASN A C 1
ATOM 693 O O . ASN A 1 98 ? 5.466 22.868 22.894 1.00 55.88 86 ASN A O 1
ATOM 698 N N . GLY A 1 99 ? 4.576 20.796 23.015 1.00 52.57 87 GLY A N 1
ATOM 699 C CA . GLY A 1 99 ? 3.575 21.020 21.975 1.00 50.77 87 GLY A CA 1
ATOM 700 C C . GLY A 1 99 ? 3.891 20.305 20.670 1.00 47.76 87 GLY A C 1
ATOM 701 O O . GLY A 1 99 ? 3.049 20.278 19.755 1.00 43.22 87 GLY A O 1
ATOM 702 N N . ASP A 1 100 ? 5.100 19.736 20.567 1.00 47.69 88 ASP A N 1
ATOM 703 C CA . ASP A 1 100 ? 5.546 19.113 19.304 1.00 46.90 88 ASP A CA 1
ATOM 704 C C . ASP A 1 100 ? 4.700 17.909 18.980 1.00 45.60 88 ASP A C 1
ATOM 705 O O . ASP A 1 100 ? 4.388 17.094 19.853 1.00 47.00 88 ASP A O 1
ATOM 710 N N . VAL A 1 101 ? 4.318 17.814 17.716 1.00 42.60 89 VAL A N 1
ATOM 711 C CA . VAL A 1 101 ? 3.406 16.796 17.248 1.00 42.32 89 VAL A CA 1
ATOM 712 C C . VAL A 1 101 ? 4.234 15.629 16.684 1.00 46.96 89 VAL A C 1
ATOM 713 O O . VAL A 1 101 ? 5.114 15.819 15.829 1.00 45.72 89 VAL A O 1
ATOM 717 N N . CYS A 1 102 ? 3.927 14.436 17.166 1.00 49.62 90 CYS A N 1
ATOM 718 C CA . CYS A 1 102 ? 4.614 13.227 16.812 1.00 51.82 90 CYS A CA 1
ATOM 719 C C . CYS A 1 102 ? 3.627 12.330 16.068 1.00 52.26 90 CYS A C 1
ATOM 720 O O . CYS A 1 102 ? 2.750 11.682 16.659 1.00 53.06 90 CYS A O 1
ATOM 723 N N . ILE A 1 103 ? 3.751 12.337 14.753 1.00 49.18 91 ILE A N 1
ATOM 724 C CA . ILE A 1 103 ? 2.739 11.821 13.864 1.00 50.03 91 ILE A CA 1
ATOM 725 C C . ILE A 1 103 ? 3.583 11.240 12.740 1.00 49.47 91 ILE A C 1
ATOM 726 O O . ILE A 1 103 ? 4.620 11.816 12.394 1.00 45.47 91 ILE A O 1
ATOM 731 N N . SER A 1 104 ? 3.171 10.100 12.188 1.00 49.44 92 SER A N 1
ATOM 732 C CA . SER A 1 104 ? 4.064 9.359 11.293 1.00 51.65 92 SER A CA 1
ATOM 733 C C . SER A 1 104 ? 4.214 9.983 9.901 1.00 51.96 92 SER A C 1
ATOM 734 O O . SER A 1 104 ? 5.302 9.894 9.318 1.00 53.02 92 SER A O 1
ATOM 737 N N . ILE A 1 105 ? 3.171 10.654 9.397 1.00 49.82 93 ILE A N 1
ATOM 738 C CA . ILE A 1 105 ? 3.279 11.445 8.143 1.00 49.01 93 ILE A CA 1
ATOM 739 C C . ILE A 1 105 ? 4.459 12.463 8.125 1.00 48.21 93 ILE A C 1
ATOM 740 O O . ILE A 1 105 ? 4.934 12.871 7.060 1.00 49.01 93 ILE A O 1
ATOM 745 N N . LEU A 1 106 ? 4.920 12.854 9.305 1.00 44.98 94 LEU A N 1
ATOM 746 C CA . LEU A 1 106 ? 5.994 13.814 9.457 1.00 48.70 94 LEU A CA 1
ATOM 747 C C . LEU A 1 106 ? 7.310 13.160 9.885 1.00 52.98 94 LEU A C 1
ATOM 748 O O . LEU A 1 106 ? 8.263 13.858 10.272 1.00 52.24 94 LEU A O 1
ATOM 753 N N . HIS A 1 107 ? 7.342 11.832 9.863 1.00 58.05 95 HIS A N 1
ATOM 754 C CA . HIS A 1 107 ? 8.582 11.093 10.125 1.00 65.97 95 HIS A CA 1
ATOM 755 C C . HIS A 1 107 ? 9.242 10.613 8.836 1.00 67.57 95 HIS A C 1
ATOM 756 O O . HIS A 1 107 ? 8.586 10.012 7.967 1.00 66.23 95 HIS A O 1
ATOM 763 N N . GLU A 1 108 ? 10.532 10.920 8.708 1.00 72.51 96 GLU A N 1
ATOM 764 C CA . GLU A 1 108 ? 11.346 10.446 7.580 1.00 77.80 96 GLU A CA 1
ATOM 765 C C . GLU A 1 108 ? 11.506 8.915 7.579 1.00 79.83 96 GLU A C 1
ATOM 766 O O . GLU A 1 108 ? 11.730 8.317 8.634 1.00 80.17 96 GLU A O 1
ATOM 772 N N . PRO A 1 109 ? 11.398 8.277 6.391 1.00 82.61 97 PRO A N 1
ATOM 773 C CA . PRO A 1 109 ? 11.503 6.814 6.351 1.00 83.57 97 PRO A CA 1
ATOM 774 C C . PRO A 1 109 ? 12.960 6.357 6.203 1.00 83.67 97 PRO A C 1
ATOM 775 O O . PRO A 1 109 ? 13.589 5.968 7.191 1.00 83.51 97 PRO A O 1
ATOM 779 N N . PRO A 1 119 ? 1.654 4.748 2.619 1.00 85.16 107 PRO A N 1
ATOM 780 C CA . PRO A 1 119 ? 2.314 5.973 2.144 1.00 85.11 107 PRO A CA 1
ATOM 781 C C . PRO A 1 119 ? 2.181 7.143 3.137 1.00 84.58 107 PRO A C 1
ATOM 782 O O . PRO A 1 119 ? 3.136 7.891 3.351 1.00 82.95 107 PRO A O 1
ATOM 786 N N . GLU A 1 120 ? 1.004 7.276 3.745 1.00 83.93 108 GLU A N 1
ATOM 787 C CA . GLU A 1 120 ? 0.742 8.323 4.735 1.00 83.68 108 GLU A CA 1
ATOM 788 C C . GLU A 1 120 ? 1.279 7.956 6.134 1.00 81.15 108 GLU A C 1
ATOM 789 O O . GLU A 1 120 ? 0.975 8.618 7.125 1.00 81.38 108 GLU A O 1
ATOM 795 N N . GLU A 1 121 ? 2.081 6.894 6.197 1.00 78.81 109 GLU A N 1
ATOM 796 C CA . GLU A 1 121 ? 2.780 6.506 7.416 1.00 75.58 109 GLU A CA 1
ATOM 797 C C . GLU A 1 121 ? 4.239 6.957 7.374 1.00 71.66 109 GLU A C 1
ATOM 798 O O . GLU A 1 121 ? 5.048 6.602 8.244 1.00 71.32 109 GLU A O 1
ATOM 804 N N . ARG A 1 122 ? 4.575 7.738 6.355 1.00 65.16 110 ARG A N 1
ATOM 805 C CA . ARG A 1 122 ? 5.906 8.315 6.245 1.00 61.24 110 ARG A CA 1
A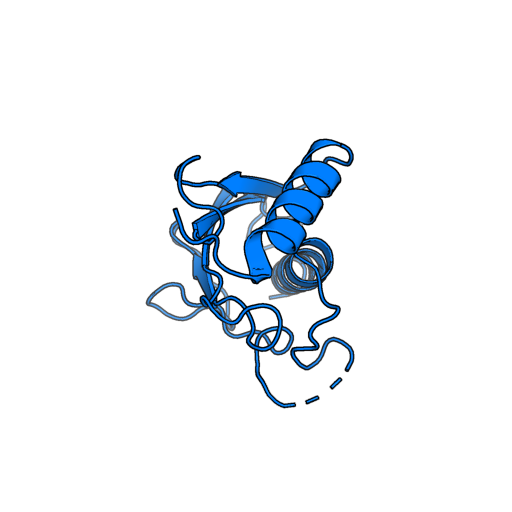TOM 806 C C . ARG A 1 122 ? 5.864 9.607 5.424 1.00 52.90 110 ARG A C 1
ATOM 807 O O . ARG A 1 122 ? 4.964 9.829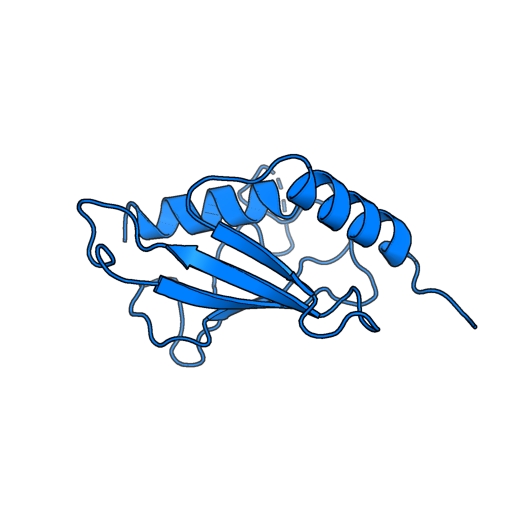 4.605 1.00 49.98 110 ARG A O 1
ATOM 815 N N . TRP A 1 123 ? 6.824 10.477 5.662 1.00 49.38 111 TRP A N 1
ATOM 816 C CA . TRP A 1 123 ? 6.968 11.618 4.795 1.00 49.90 111 TRP A CA 1
ATOM 817 C C . TRP A 1 123 ? 7.339 11.142 3.393 1.00 51.16 111 TRP A C 1
ATOM 818 O O . TRP A 1 123 ? 8.237 10.317 3.235 1.00 51.37 111 TRP A O 1
ATOM 829 N N . LEU A 1 124 ? 6.595 11.620 2.405 1.00 52.84 112 LEU A N 1
ATOM 830 C CA . LEU A 1 124 ? 6.998 11.564 1.003 1.00 53.71 112 LEU A CA 1
ATOM 831 C C . LEU A 1 124 ? 6.921 12.990 0.478 1.00 54.85 112 LEU A C 1
ATOM 832 O O . LEU A 1 124 ? 5.997 13.734 0.861 1.00 53.66 112 LEU A O 1
ATOM 837 N N . PRO A 1 125 ? 7.886 13.394 -0.397 1.00 54.75 113 PRO A N 1
ATOM 838 C CA . PRO A 1 125 ? 7.875 14.732 -1.009 1.00 52.49 113 PRO A CA 1
ATOM 839 C C . PRO A 1 125 ? 6.554 15.182 -1.642 1.00 52.25 113 PRO A C 1
ATOM 840 O O . PRO A 1 125 ? 6.325 16.380 -1.776 1.00 53.23 113 PRO A O 1
ATOM 844 N N . ILE A 1 126 ? 5.694 14.242 -2.016 1.00 52.20 114 ILE A N 1
ATOM 845 C CA . ILE A 1 126 ? 4.364 14.560 -2.585 1.00 54.25 114 ILE A CA 1
ATOM 846 C C . ILE A 1 126 ? 3.273 15.019 -1.585 1.00 54.39 114 ILE A C 1
ATOM 847 O O . ILE A 1 126 ? 2.211 15.481 -2.016 1.00 52.09 114 ILE A O 1
ATOM 852 N N . HIS A 1 127 ? 3.512 14.863 -0.276 1.00 52.03 115 HIS A N 1
ATOM 853 C CA . HIS A 1 127 ? 2.489 15.190 0.722 1.00 48.65 115 HIS A CA 1
ATOM 854 C C . HIS A 1 127 ? 2.333 16.688 0.798 1.00 49.73 115 HIS A C 1
ATOM 855 O O . HIS A 1 127 ? 3.317 17.426 0.889 1.00 53.89 115 HIS A O 1
ATOM 862 N N . THR A 1 128 ? 1.092 17.139 0.820 1.00 49.25 116 THR A N 1
ATOM 863 C CA . THR A 1 128 ? 0.809 18.551 0.889 1.00 49.56 116 THR A CA 1
ATOM 864 C C . THR A 1 128 ? 0.332 18.913 2.299 1.00 48.23 116 THR A C 1
ATOM 865 O O . THR A 1 128 ? 0.173 18.045 3.146 1.00 50.17 116 THR A O 1
ATOM 869 N N . VAL A 1 129 ? 0.099 20.193 2.555 1.00 45.78 117 VAL A N 1
ATOM 870 C CA . VAL A 1 129 ? -0.430 20.615 3.840 1.00 46.13 117 VAL A CA 1
ATOM 871 C C . VAL A 1 129 ? -1.793 19.972 4.106 1.00 45.15 117 VAL A C 1
ATOM 872 O O . VAL A 1 129 ? -2.107 19.628 5.236 1.00 43.37 117 VAL A O 1
ATOM 876 N N . GLU A 1 130 ? -2.568 19.771 3.046 1.00 45.01 118 GLU A N 1
ATOM 877 C CA . GLU A 1 130 ? -3.870 19.107 3.117 1.00 47.66 118 GLU A CA 1
ATOM 878 C C . GLU A 1 130 ? -3.700 17.676 3.647 1.00 45.45 118 GLU A C 1
ATOM 879 O O . GLU A 1 130 ? -4.427 17.252 4.527 1.00 45.06 118 GLU A O 1
ATOM 885 N N . THR A 1 131 ? -2.713 16.943 3.131 1.00 44.55 119 THR A N 1
ATOM 886 C CA . THR A 1 131 ? -2.453 15.571 3.587 1.00 44.33 119 THR A CA 1
ATOM 887 C C . THR A 1 131 ? -2.123 15.554 5.067 1.00 40.63 119 THR A C 1
ATOM 888 O O . THR A 1 131 ? -2.633 14.725 5.804 1.00 40.21 119 THR A O 1
ATOM 892 N N . ILE A 1 132 ? -1.259 16.475 5.491 1.00 35.74 120 ILE A N 1
ATOM 893 C CA . ILE A 1 132 ? -0.860 16.589 6.882 1.00 34.71 120 ILE A CA 1
ATOM 894 C C . ILE A 1 132 ? -2.087 16.893 7.748 1.00 36.61 120 ILE A C 1
ATOM 895 O O . ILE A 1 132 ? -2.320 16.261 8.759 1.00 36.36 120 ILE A O 1
ATOM 900 N N . MET A 1 133 ? -2.874 17.879 7.353 1.00 37.63 121 MET A N 1
ATOM 901 C CA . MET A 1 133 ? -4.039 18.259 8.172 1.00 38.91 121 MET A CA 1
ATOM 902 C C . MET A 1 133 ? -5.086 17.141 8.244 1.00 41.16 121 MET A C 1
ATOM 903 O O . MET A 1 133 ? -5.699 16.893 9.298 1.00 40.73 121 MET A O 1
ATOM 908 N N . ILE A 1 134 ? -5.263 16.429 7.144 1.00 40.85 122 ILE A N 1
ATOM 909 C CA . ILE A 1 134 ? -6.112 15.254 7.190 1.00 44.92 122 ILE A CA 1
ATOM 910 C C . ILE A 1 134 ? -5.656 14.341 8.320 1.00 44.09 122 ILE A C 1
ATOM 911 O O . ILE A 1 134 ? -6.478 13.900 9.120 1.00 43.14 122 ILE A O 1
ATOM 916 N N . SER A 1 135 ? -4.345 14.070 8.414 1.00 42.86 123 SER A N 1
ATOM 917 C CA . SER A 1 135 ? -3.843 13.189 9.476 1.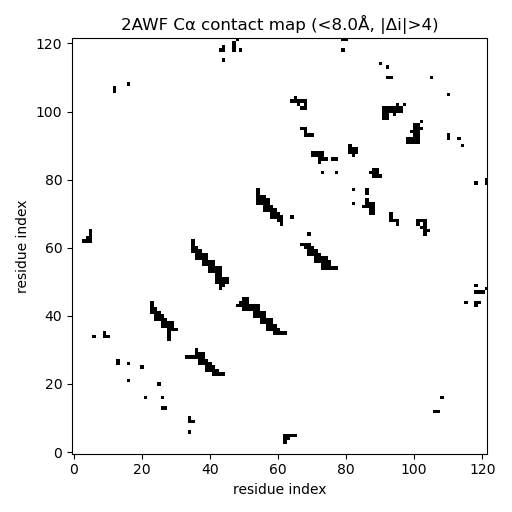00 43.71 123 SER A CA 1
ATOM 918 C C . SER A 1 135 ? -4.015 13.804 10.850 1.00 42.42 123 SER A C 1
ATOM 919 O O . SER A 1 135 ? -4.348 13.109 11.797 1.00 39.96 123 SER A O 1
ATOM 922 N N . VAL A 1 136 ? -3.764 15.109 10.969 1.00 42.03 124 VAL A N 1
ATOM 923 C CA . VAL A 1 136 ? -3.911 15.771 12.280 1.00 42.78 124 VAL A CA 1
ATOM 924 C C . VAL A 1 136 ? -5.375 15.780 12.737 1.00 42.30 124 VAL A C 1
ATOM 925 O O . VAL A 1 136 ? -5.663 15.545 13.905 1.00 45.38 124 VAL A O 1
ATOM 929 N N . ILE A 1 137 ? -6.295 16.051 11.820 1.00 46.21 125 ILE A N 1
ATOM 930 C CA . ILE A 1 137 ? -7.702 16.100 12.180 1.00 51.91 125 ILE A CA 1
ATOM 931 C C . ILE A 1 137 ? -8.173 14.706 12.641 1.00 54.42 125 ILE A C 1
ATOM 932 O O . ILE A 1 137 ? -8.904 14.593 13.630 1.00 54.47 125 ILE A O 1
ATOM 937 N N . SER A 1 138 ? -7.738 13.657 11.933 1.00 55.13 126 SER A N 1
ATOM 938 C CA . SER A 1 138 ? -8.057 12.284 12.315 1.00 55.57 126 SER A CA 1
ATOM 939 C C . SER A 1 138 ? -7.533 11.929 13.689 1.00 55.46 126 SER A C 1
ATOM 940 O O . SER A 1 138 ? -8.234 11.295 14.451 1.00 56.60 126 SER A O 1
ATOM 943 N N . MET A 1 139 ? -6.316 12.334 14.030 1.00 55.00 127 MET A N 1
ATOM 944 C CA . MET A 1 139 ? -5.820 11.989 15.366 1.00 56.67 127 MET A CA 1
ATOM 945 C C . MET A 1 139 ? -6.573 12.675 16.525 1.00 57.99 127 MET A C 1
ATOM 946 O O . MET A 1 139 ? -6.555 12.186 17.657 1.00 57.96 127 MET A O 1
ATOM 951 N N . LEU A 1 140 ? -7.231 13.796 16.234 1.00 59.48 128 LEU A N 1
ATOM 952 C CA . LEU A 1 140 ? -8.013 14.529 17.236 1.00 61.24 128 LEU A CA 1
ATOM 953 C C . LEU A 1 140 ? -9.411 13.931 17.355 1.00 64.61 128 LEU A C 1
ATOM 954 O O . LEU A 1 140 ? -9.986 13.893 18.450 1.00 62.73 128 LEU A O 1
ATOM 959 N N . ALA A 1 141 ? -9.941 13.472 16.215 1.00 67.29 129 ALA A N 1
ATOM 960 C CA . ALA A 1 141 ? -11.219 12.775 16.149 1.00 71.88 129 ALA A CA 1
ATOM 961 C C . ALA A 1 141 ? -11.152 11.364 16.767 1.00 75.31 129 ALA A C 1
ATOM 962 O O . ALA A 1 141 ? -12.180 10.691 16.903 1.00 75.79 129 ALA A O 1
ATOM 964 N N . ASP A 1 142 ? -9.949 10.923 17.144 1.00 78.78 130 ASP A N 1
ATOM 965 C CA . ASP A 1 142 ? -9.794 9.697 17.935 1.00 81.30 130 ASP A CA 1
ATOM 966 C C . ASP A 1 142 ? -8.524 9.708 18.798 1.00 82.07 130 ASP A C 1
ATOM 967 O O . ASP A 1 142 ? -7.498 9.145 18.402 1.00 82.52 130 ASP A O 1
ATOM 972 N N . PRO A 1 143 ? -8.586 10.362 19.983 1.00 83.48 131 PRO A N 1
ATOM 973 C CA . PRO A 1 143 ? -7.415 10.439 20.878 1.00 83.77 131 PRO A CA 1
ATOM 974 C C . PRO A 1 143 ? -6.984 9.079 21.450 1.00 84.76 131 PRO A C 1
ATOM 975 O O . PRO A 1 143 ? -7.229 8.775 22.623 1.00 85.03 131 PRO A O 1
#

Solvent-accessible surface area: 7778 Å² total; per-residue (Å²): 1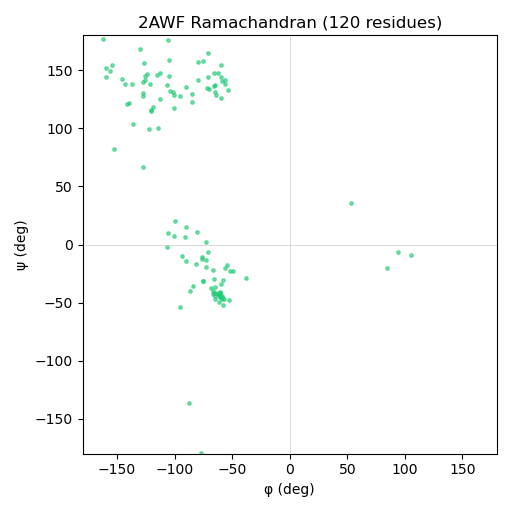28,186,103,54,220,1,5,100,75,0,113,150,16,27,35,107,25,100,158,94,115,69,169,18,22,67,18,21,32,82,67,132,142,38,28,6,147,0,51,0,76,0,98,4,17,106,138,29,119,8,106,81,23,100,19,72,0,47,0,59,6,36,132,73,5,33,133,122,15,0,170,4,85,6,79,54,166,27,168,10,87,56,15,59,192,95,9,58,16,75,18,51,1,16,95,84,124,100,97,132,113,4,47,65,136,8,50,1,94,22,0,0,98,26,0,51,65,20,0,54,119,75

Sequence (122 aa):
GLVPRGSLLLRRQLAELNKNPVEGFSAGLIDDNDLYRWEVLIIGPPDTLYEGGVFKAHLTFPKDYPLRPPKMKFITEIWHPNVDKNGDVCISILHEPPEERWLPIHTVETIMISVISMLADP

Organism: Homo sapiens (NCBI:txid9606)

GO terms:
  GO:0061631 ubiquitin conjugating enzyme activity (F, IDA)
  GO:0070936 protein K48-linked ubiquitination (P, IDA)
  GO:0031625 ubiquitin protein ligase binding (F, IPI)
  GO:0006511 ubiquitin-dependent protein catabolic process (P, TAS)
  GO:0005829 cytosol (C, TAS)
  GO:0005515 protein binding (F, IPI)
  GO:0004842 ubiquitin-protein transferase activity (F, IDA)
  GO:0070534 protein K63-linked ubiquitination (P, IDA)
  GO:0070062 extracellular exosome (C, HDA)